Protein 5VMO (pdb70)

Structure (mmCIF, N/CA/C/O backbone):
data_5VMO
#
_entry.id   5VMO
#
_cell.length_a   71.800
_cell.length_b   71.800
_cell.length_c   56.560
_cell.angle_alpha   90.00
_cell.angle_beta   90.00
_cell.angle_gamma   120.00
#
_symmetry.space_group_name_H-M   'P 65'
#
loop_
_entity.id
_entity.type
_entity.pdbx_description
1 polymer 'Bak protein'
2 polymer 'Bcl-2 interacting mediator of cell death'
3 non-polymer 'PENTAETHYLENE GLYCOL'
4 non-polymer 1,2-ETHANEDIOL
5 water water
#
loop_
_atom_site.group_PDB
_atom_site.id
_atom_site.type_symbol
_atom_site.label_atom_id
_atom_site.label_alt_id
_atom_site.label_comp_id
_atom_site.label_asym_id
_atom_site.label_entity_id
_atom_site.label_seq_id
_atom_site.pdbx_PDB_ins_code
_atom_site.Cartn_x
_atom_site.Cartn_y
_atom_site.Cartn_z
_atom_site.occupancy
_atom_site.B_iso_or_equiv
_atom_site.auth_seq_id
_atom_site.auth_comp_id
_atom_site.auth_asym_id
_atom_site.auth_atom_id
_atom_site.pdbx_PDB_model_num
ATOM 1 N N . ILE A 1 9 ? 26.823 1.479 -6.462 1.00 39.97 4 ILE A N 1
ATOM 2 C CA . ILE A 1 9 ? 26.643 0.562 -5.306 1.00 36.70 4 ILE A CA 1
ATOM 3 C C . ILE A 1 9 ? 25.180 0.320 -5.132 1.00 39.36 4 ILE A C 1
ATOM 4 O O . ILE A 1 9 ? 24.341 1.226 -5.221 1.00 39.42 4 ILE A O 1
ATOM 20 N N . ASN A 1 10 ? 24.851 -0.909 -4.827 1.00 32.76 5 ASN A N 1
ATOM 21 C CA . ASN A 1 10 ? 23.478 -1.227 -4.507 1.00 30.70 5 ASN A CA 1
ATOM 22 C C . ASN A 1 10 ? 23.424 -1.159 -2.990 1.00 26.32 5 ASN A C 1
ATOM 23 O O . ASN A 1 10 ? 23.941 -2.049 -2.294 1.00 21.98 5 ASN A O 1
ATOM 34 N N . PHE A 1 11 ? 22.809 -0.095 -2.446 1.00 22.46 6 PHE A N 1
ATOM 35 C CA . PHE A 1 11 ? 22.826 0.060 -0.994 1.00 18.75 6 PHE A CA 1
ATOM 36 C C . PHE A 1 11 ? 21.992 -0.966 -0.269 1.00 20.25 6 PHE A C 1
ATOM 37 O O . PHE A 1 11 ? 22.329 -1.336 0.852 1.00 17.66 6 PHE A O 1
ATOM 54 N N . SER A 1 12 ? 20.976 -1.523 -0.922 1.00 19.73 7 SER A N 1
ATOM 55 C CA . SER A 1 12 ? 20.237 -2.612 -0.299 1.00 21.51 7 SER A CA 1
ATOM 56 C C . SER A 1 12 ? 21.100 -3.863 -0.177 1.00 16.02 7 SER A C 1
ATOM 57 O O . SER A 1 12 ? 21.166 -4.475 0.899 1.00 16.61 7 SER A O 1
ATOM 65 N N . ALA A 1 13 ? 21.811 -4.206 -1.257 1.00 22.38 8 ALA A N 1
ATOM 66 C CA . ALA A 1 13 ? 22.753 -5.318 -1.203 1.00 20.29 8 ALA A CA 1
ATOM 67 C C . ALA A 1 13 ? 23.776 -5.091 -0.103 1.00 19.05 8 ALA A C 1
ATOM 68 O O . ALA A 1 13 ? 24.103 -5.999 0.676 1.00 16.79 8 ALA A O 1
ATOM 75 N N . LEU A 1 14 ? 24.311 -3.871 -0.037 1.00 16.79 9 LEU A N 1
ATOM 76 C CA . LEU A 1 14 ? 25.336 -3.554 0.936 1.00 15.09 9 LEU A CA 1
ATOM 77 C C . LEU A 1 14 ? 24.827 -3.751 2.346 1.00 18.04 9 LEU A C 1
ATOM 78 O O . LEU A 1 14 ? 25.464 -4.434 3.136 1.00 17.45 9 LEU A O 1
ATOM 94 N N . LEU A 1 15 ? 23.690 -3.136 2.678 1.00 15.51 10 LEU A N 1
ATOM 95 C CA . LEU A 1 15 ? 23.242 -3.164 4.072 1.00 11.72 10 LEU A CA 1
ATOM 96 C C . LEU A 1 15 ? 22.729 -4.530 4.484 1.00 14.68 10 LEU A C 1
ATOM 97 O O . LEU A 1 15 ? 22.711 -4.844 5.685 1.00 16.67 10 LEU A O 1
ATOM 113 N N . ARG A 1 16 ? 22.302 -5.333 3.543 1.00 14.83 11 ARG A N 1
ATOM 114 C CA . ARG A 1 16 ? 21.853 -6.697 3.817 1.00 13.63 11 ARG A CA 1
ATOM 115 C C . ARG A 1 16 ? 22.977 -7.708 3.684 1.00 15.70 11 ARG A C 1
ATOM 116 O O . ARG A 1 16 ? 22.802 -8.897 4.005 1.00 14.85 11 ARG A O 1
ATOM 137 N N . GLY A 1 17 ? 24.101 -7.304 3.127 1.00 13.76 12 GLY A N 1
ATOM 138 C CA . GLY A 1 17 ? 25.178 -8.244 2.917 1.00 15.00 12 GLY A CA 1
ATOM 139 C C . GLY A 1 17 ? 24.791 -9.356 1.975 1.00 15.96 12 GLY A C 1
ATOM 140 O O . GLY A 1 17 ? 25.325 -10.472 2.083 1.00 17.06 12 GLY A O 1
ATOM 144 N N . GLU A 1 18 ? 23.968 -9.054 0.973 1.00 13.53 13 GLU A N 1
ATOM 145 C CA . GLU A 1 18 ? 23.279 -10.046 0.167 1.00 14.98 13 GLU A CA 1
ATOM 146 C C . GLU A 1 18 ? 23.376 -9.712 -1.309 1.00 18.58 13 GLU A C 1
ATOM 147 O O . GLU A 1 18 ? 23.040 -8.599 -1.743 1.00 17.36 13 GLU A O 1
ATOM 159 N N . ARG A 1 19 ? 23.790 -10.713 -2.058 1.00 15.53 14 ARG A N 1
ATOM 160 C CA . ARG A 1 19 ? 23.973 -10.672 -3.505 1.00 16.83 14 ARG A CA 1
ATOM 161 C C . ARG A 1 19 ? 24.889 -9.502 -3.882 1.00 21.05 14 ARG A C 1
ATOM 162 O O . ARG A 1 19 ? 24.639 -8.746 -4.836 1.00 22.13 14 ARG A O 1
ATOM 183 N N . MET A 1 20 ? 26.015 -9.444 -3.191 1.00 17.91 15 MET A N 1
ATOM 184 C CA . MET A 1 20 ? 26.992 -8.383 -3.399 1.00 18.96 15 MET A CA 1
ATOM 185 C C . MET A 1 20 ? 27.967 -8.694 -4.509 1.00 24.11 15 MET A C 1
ATOM 186 O O . MET A 1 20 ? 28.572 -9.773 -4.513 1.00 21.13 15 MET A O 1
ATOM 200 N N . CYS A 1 21 ? 28.194 -7.718 -5.392 1.00 20.69 16 CYS A N 1
ATOM 201 C CA A CYS A 1 21 ? 29.283 -7.841 -6.367 0.50 23.67 16 CYS A CA 1
ATOM 202 C CA B CYS A 1 21 ? 29.283 -7.837 -6.371 0.50 23.67 16 CYS A CA 1
ATOM 203 C C . CYS A 1 21 ? 30.612 -7.598 -5.646 1.00 23.40 16 CYS A C 1
ATOM 204 O O . CYS A 1 21 ? 30.632 -7.192 -4.478 1.00 21.19 16 CYS A O 1
ATOM 216 N N . PRO A 1 22 ? 31.752 -7.895 -6.282 1.00 23.12 17 PRO A N 1
ATOM 217 C CA . PRO A 1 22 ? 33.028 -7.788 -5.557 1.00 23.65 17 PRO A CA 1
ATOM 218 C C . PRO A 1 22 ? 33.267 -6.411 -4.918 1.00 22.59 17 PRO A C 1
ATOM 219 O O . PRO A 1 22 ? 33.791 -6.335 -3.802 1.00 22.84 17 PRO A O 1
ATOM 230 N N . LEU A 1 23 ? 32.960 -5.324 -5.618 1.00 22.86 18 LEU A N 1
ATOM 231 C CA . LEU A 1 23 ? 33.198 -4.009 -5.032 1.00 21.77 18 LEU A CA 1
ATOM 232 C C . LEU A 1 23 ? 32.359 -3.835 -3.782 1.00 19.31 18 LEU A C 1
ATOM 233 O O . LEU A 1 23 ? 32.855 -3.376 -2.759 1.00 19.19 18 LEU A O 1
ATOM 249 N N . THR A 1 24 ? 31.066 -4.098 -3.901 1.00 21.61 19 THR A N 1
ATOM 250 C CA . THR A 1 24 ? 30.146 -3.948 -2.758 1.00 18.47 19 THR A CA 1
ATOM 251 C C . THR A 1 24 ? 30.577 -4.830 -1.593 1.00 17.78 19 THR A C 1
ATOM 252 O O . THR A 1 24 ? 30.536 -4.396 -0.434 1.00 19.46 19 THR A O 1
ATOM 263 N N . ARG A 1 25 ? 31.054 -6.050 -1.893 1.00 19.22 20 ARG A N 1
ATOM 264 C CA . ARG A 1 25 ? 31.520 -6.965 -0.862 1.00 20.58 20 ARG A CA 1
ATOM 265 C C . ARG A 1 25 ? 32.687 -6.358 -0.104 1.00 21.26 20 ARG A C 1
ATOM 266 O O . ARG A 1 25 ? 32.748 -6.438 1.123 1.00 21.70 20 ARG A O 1
ATOM 287 N N . GLU A 1 26 ? 33.606 -5.670 -0.827 1.00 21.59 21 GLU A N 1
ATOM 288 C CA . GLU A 1 26 ? 34.767 -5.103 -0.145 1.00 22.62 21 GLU A CA 1
ATOM 289 C C . GLU A 1 26 ? 34.352 -3.891 0.683 1.00 21.21 21 GLU A C 1
ATOM 290 O O . GLU A 1 26 ? 34.809 -3.725 1.824 1.00 24.93 21 GLU A O 1
ATOM 302 N N . ILE A 1 27 ? 33.431 -3.077 0.158 1.00 20.22 22 ILE A N 1
ATOM 303 C CA . ILE A 1 27 ? 32.934 -1.944 0.958 1.00 20.78 22 ILE A CA 1
ATOM 304 C C . ILE A 1 27 ? 32.219 -2.480 2.194 1.00 20.67 22 ILE A C 1
ATOM 305 O O . ILE A 1 27 ? 32.353 -1.955 3.307 1.00 23.58 22 ILE A O 1
ATOM 321 N N . HIS A 1 28 ? 31.478 -3.576 2.027 1.00 18.39 23 HIS A N 1
ATOM 322 C CA . HIS A 1 28 ? 30.821 -4.217 3.141 1.00 22.33 23 HIS A CA 1
ATOM 323 C C . HIS A 1 28 ? 31.814 -4.653 4.210 1.00 27.80 23 HIS A C 1
ATOM 324 O O . HIS A 1 28 ? 31.573 -4.437 5.410 1.00 28.21 23 HIS A O 1
ATOM 338 N N . SER A 1 29 ? 32.970 -5.172 3.788 1.00 23.81 24 SER A N 1
ATOM 339 C CA . SER A 1 29 ? 34.012 -5.613 4.708 1.00 24.37 24 SER A CA 1
ATOM 340 C C . SER A 1 29 ? 34.563 -4.424 5.482 1.00 28.11 24 SER A C 1
ATOM 341 O O . SER A 1 29 ? 34.804 -4.497 6.694 1.00 31.94 24 SER A O 1
ATOM 349 N N . GLN A 1 30 ? 34.718 -3.309 4.799 1.00 23.52 25 GLN A N 1
ATOM 350 C CA . GLN A 1 30 ? 35.217 -2.085 5.444 1.00 21.57 25 GLN A CA 1
ATOM 351 C C . GLN A 1 30 ? 34.195 -1.508 6.406 1.00 26.28 25 GLN A C 1
ATOM 352 O O . GLN A 1 30 ? 34.541 -1.067 7.510 1.00 32.83 25 GLN A O 1
ATOM 366 N N . MET A 1 31 ? 32.935 -1.439 5.963 1.00 28.93 26 MET A N 1
ATOM 367 C CA A MET A 1 31 ? 31.830 -1.057 6.848 0.50 30.90 26 MET A CA 1
ATOM 368 C CA B MET A 1 31 ? 31.814 -1.106 6.825 0.50 32.74 26 MET A CA 1
ATOM 369 C C . MET A 1 31 ? 31.911 -1.744 8.192 1.00 36.29 26 MET A C 1
ATOM 370 O O . MET A 1 31 ? 31.863 -1.081 9.234 1.00 44.06 26 MET A O 1
ATOM 394 N N . LEU A 1 32 ? 31.957 -3.063 8.162 1.00 35.05 27 LEU A N 1
ATOM 395 C CA . LEU A 1 32 ? 32.026 -3.886 9.355 1.00 51.98 27 LEU A CA 1
ATOM 396 C C . LEU A 1 32 ? 33.109 -3.419 10.314 1.00 54.59 27 LEU A C 1
ATOM 397 O O . LEU A 1 32 ? 32.843 -3.217 11.503 1.00 53.54 27 LEU A O 1
ATOM 413 N N . ILE A 1 33 ? 34.351 -3.291 9.828 1.00 40.47 28 ILE A N 1
ATOM 414 C CA . ILE A 1 33 ? 35.413 -2.725 10.662 1.00 33.63 28 ILE A CA 1
ATOM 415 C C . ILE A 1 33 ? 34.954 -1.398 11.271 1.00 28.57 28 ILE A C 1
ATOM 416 O O . ILE A 1 33 ? 35.060 -1.165 12.480 1.00 34.55 28 ILE A O 1
ATOM 432 N N . VAL A 1 34 ? 34.384 -0.527 10.447 1.00 24.61 29 VAL A N 1
ATOM 433 C CA . VAL A 1 34 ? 34.035 0.806 10.902 1.00 27.80 29 VAL A CA 1
ATOM 434 C C . VAL A 1 34 ? 32.975 0.747 12.005 1.00 25.37 29 VAL A C 1
ATOM 435 O O . VAL A 1 34 ? 32.970 1.571 12.935 1.00 27.72 29 VAL A O 1
ATOM 448 N N . THR A 1 35 ? 32.027 -0.201 11.905 1.00 22.19 30 THR A N 1
ATOM 449 C CA . THR A 1 35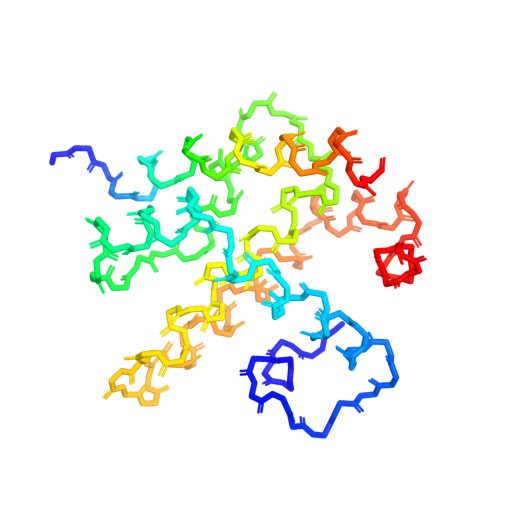 ? 30.962 -0.256 12.895 1.00 30.41 30 THR A CA 1
ATOM 450 C C . THR A 1 35 ? 31.480 -0.642 14.281 1.00 32.08 30 THR A C 1
ATOM 451 O O . THR A 1 35 ? 30.685 -0.659 15.220 1.00 40.50 30 THR A O 1
ATOM 462 N N . LYS A 1 36 ? 32.770 -0.937 14.428 1.00 39.43 31 LYS A N 1
ATOM 463 C CA . LYS A 1 36 ? 33.428 -1.232 15.721 1.00 32.09 31 LYS A CA 1
ATOM 464 C C . LYS A 1 36 ? 34.094 -0.023 16.359 1.00 33.01 31 LYS A C 1
ATOM 465 O O . LYS A 1 36 ? 34.686 -0.171 17.433 1.00 37.99 31 LYS A O 1
ATOM 484 N N . SER A 1 37 ? 34.075 1.128 15.698 1.00 30.42 32 SER A N 1
ATOM 485 C CA . SER A 1 37 ? 34.636 2.383 16.200 1.00 31.63 32 SER A CA 1
ATOM 486 C C . SER A 1 37 ? 33.938 2.772 17.481 1.00 30.40 32 SER A C 1
ATOM 487 O O . SER A 1 37 ? 32.713 2.906 17.509 1.00 25.10 32 SER A O 1
ATOM 495 N N . TYR A 1 38 ? 34.707 2.962 18.552 1.00 28.67 33 TYR A N 1
ATOM 496 C CA . TYR A 1 38 ? 34.080 3.328 19.808 1.00 24.97 33 TYR A CA 1
ATOM 497 C C . TYR A 1 38 ? 33.252 4.589 19.652 1.00 28.06 33 TYR A C 1
ATOM 498 O O . TYR A 1 38 ? 32.105 4.640 20.106 1.00 23.86 33 TYR A O 1
ATOM 516 N N . SER A 1 39 ? 33.831 5.643 19.043 1.00 22.87 34 SER A N 1
ATOM 517 C CA . SER A 1 39 ? 33.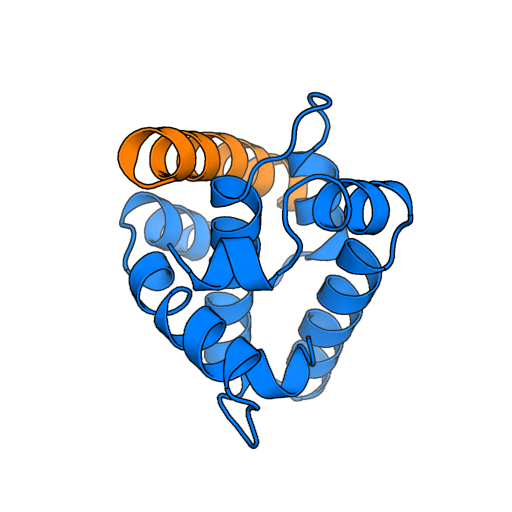149 6.928 18.975 1.00 21.84 34 SER A CA 1
ATOM 518 C C . SER A 1 39 ? 31.887 6.770 18.144 1.00 19.85 34 SER A C 1
ATOM 519 O O . SER A 1 39 ? 30.840 7.335 18.471 1.00 24.12 34 SER A O 1
ATOM 527 N N . LEU A 1 40 ? 31.969 5.960 17.086 1.00 22.11 35 LEU A N 1
ATOM 528 C CA . LEU A 1 40 ? 30.784 5.742 16.265 1.00 18.77 35 LEU A CA 1
ATOM 529 C C . LEU A 1 40 ? 29.704 5.019 17.069 1.00 23.60 35 LEU A C 1
ATOM 530 O O . LEU A 1 40 ? 28.537 5.414 17.043 1.00 20.64 35 LEU A O 1
ATOM 546 N N . VAL A 1 41 ? 30.064 3.937 17.756 1.00 22.57 36 VAL A N 1
ATOM 547 C CA . VAL A 1 41 ? 29.057 3.223 18.545 1.00 23.27 36 VAL A CA 1
ATOM 548 C C . VAL A 1 41 ? 28.443 4.143 19.594 1.00 23.75 36 VAL A C 1
ATOM 549 O O . VAL A 1 41 ? 27.236 4.138 19.810 1.00 21.76 36 VAL A O 1
ATOM 562 N N . GLU A 1 42 ? 29.265 4.951 20.267 1.00 25.19 37 GLU A N 1
ATOM 563 C CA . GLU A 1 42 ? 28.725 5.847 21.296 1.00 29.35 37 GLU A CA 1
ATOM 564 C C . GLU A 1 42 ? 27.737 6.841 20.715 1.00 26.96 37 GLU A C 1
ATOM 565 O O . GLU A 1 42 ? 26.696 7.116 21.328 1.00 26.18 37 GLU A O 1
ATOM 577 N N . THR A 1 43 ? 28.026 7.338 19.507 1.00 24.42 38 THR A N 1
ATOM 578 C CA . THR A 1 43 ? 27.155 8.291 18.840 1.00 18.48 38 THR A CA 1
ATOM 579 C C . THR A 1 43 ? 25.826 7.611 18.517 1.00 22.53 38 THR A C 1
ATOM 580 O O . THR A 1 43 ? 24.739 8.153 18.761 1.00 25.93 38 THR A O 1
ATOM 591 N N . PHE A 1 44 ? 25.905 6.386 18.009 1.00 20.77 39 PHE A N 1
ATOM 592 C CA . PHE A 1 44 ? 24.716 5.617 17.690 1.00 19.44 39 PHE A CA 1
ATOM 593 C C . PHE A 1 44 ? 23.880 5.390 18.927 1.00 19.64 39 PHE A C 1
ATOM 594 O O . PHE A 1 44 ? 22.659 5.499 18.872 1.00 25.01 39 PHE A O 1
ATOM 611 N N . ARG A 1 45 ? 24.520 5.057 20.045 1.00 24.50 40 ARG A N 1
ATOM 612 C CA . ARG A 1 45 ? 23.775 4.693 21.239 1.00 26.62 40 ARG A CA 1
ATOM 613 C C . ARG A 1 45 ? 23.087 5.885 21.843 1.00 26.40 40 ARG A C 1
ATOM 614 O O . ARG A 1 45 ? 22.066 5.735 22.526 1.00 27.66 40 ARG A O 1
ATOM 635 N N . ALA A 1 46 ? 23.622 7.061 21.586 1.00 23.81 41 ALA A N 1
ATOM 636 C CA . ALA A 1 46 ? 23.042 8.309 22.037 1.00 32.18 41 ALA A CA 1
ATOM 637 C C . ALA A 1 46 ? 21.774 8.694 21.279 1.00 37.62 41 ALA A C 1
ATOM 638 O O . ALA A 1 46 ? 20.999 9.518 21.782 1.00 26.39 41 ALA A O 1
ATOM 645 N N . PHE A 1 47 ? 21.548 8.127 20.085 1.00 22.11 42 PHE A N 1
ATOM 646 C CA . PHE A 1 47 ? 20.382 8.432 19.250 1.00 20.99 42 PHE A CA 1
ATOM 647 C C . PHE A 1 47 ? 19.751 7.145 18.717 1.00 22.87 42 PHE A C 1
ATOM 648 O O . PHE A 1 47 ? 19.864 6.848 17.525 1.00 23.11 42 PHE A O 1
ATOM 665 N N . PRO A 1 48 ? 19.069 6.386 19.567 1.00 24.52 43 PRO A N 1
ATOM 666 C CA . PRO A 1 48 ? 18.457 5.135 19.104 1.00 27.22 43 PRO A CA 1
ATOM 667 C C . PRO A 1 48 ? 17.297 5.335 18.158 1.00 30.74 43 PRO A C 1
ATOM 668 O O . PRO A 1 48 ? 16.987 4.413 17.397 1.00 30.94 43 PRO A O 1
ATOM 679 N N . ARG A 1 49 ? 16.631 6.472 18.197 1.00 25.85 44 ARG A N 1
ATOM 680 C CA . ARG A 1 49 ? 15.510 6.698 17.301 1.00 24.02 44 ARG A CA 1
ATOM 681 C C . ARG A 1 49 ? 16.093 6.967 15.920 1.00 18.40 44 ARG A C 1
ATOM 682 O O . ARG A 1 49 ? 16.964 7.824 15.781 1.00 22.40 44 ARG A O 1
ATOM 703 N N . LEU A 1 50 ? 15.682 6.184 14.926 1.00 17.65 45 LEU A N 1
ATOM 704 C CA . LEU A 1 50 ? 16.184 6.342 13.567 1.00 19.19 45 LEU A CA 1
ATOM 705 C C . LEU A 1 50 ? 16.060 7.777 13.047 1.00 22.63 45 LEU A C 1
ATOM 706 O O . LEU A 1 50 ? 14.927 8.268 12.881 1.00 16.58 45 LEU A O 1
ATOM 722 N N . PRO A 1 51 ? 17.172 8.425 12.714 1.00 15.87 46 PRO A N 1
ATOM 723 C CA . PRO A 1 51 ? 17.176 9.777 12.154 1.00 12.80 46 PRO A CA 1
ATOM 724 C C . PRO A 1 51 ? 17.141 9.746 10.638 1.00 13.01 46 PRO A C 1
ATOM 725 O O . PRO A 1 51 ? 17.172 8.673 10.021 1.00 18.03 46 PRO A O 1
ATOM 736 N N . ASN A 1 52 ? 17.047 10.933 10.038 1.00 14.84 47 ASN A N 1
ATOM 737 C CA . ASN A 1 52 ? 17.050 11.096 8.574 1.00 13.33 47 ASN A CA 1
ATOM 738 C C . ASN A 1 52 ? 18.491 11.025 8.067 1.00 10.65 47 ASN A C 1
ATOM 739 O O . ASN A 1 52 ? 19.288 11.922 8.323 1.00 13.38 47 ASN A O 1
ATOM 750 N N . ILE A 1 53 ? 18.855 9.920 7.382 1.00 13.19 48 ILE A N 1
ATOM 751 C CA . ILE A 1 53 ? 20.207 9.642 6.919 1.00 14.32 48 ILE A CA 1
ATOM 752 C C . ILE A 1 53 ? 20.620 10.635 5.832 1.00 12.56 48 ILE A C 1
ATOM 753 O O . ILE A 1 53 ? 21.789 11.032 5.766 1.00 14.44 48 ILE A O 1
ATOM 769 N N . LEU A 1 54 ? 19.655 11.108 5.020 1.00 11.69 49 LEU A N 1
ATOM 770 C CA . LEU A 1 54 ? 19.978 12.062 3.965 1.00 13.14 49 LEU A CA 1
ATOM 771 C C . LEU A 1 54 ? 20.405 13.380 4.592 1.00 13.96 49 LEU A C 1
ATOM 772 O O . LEU A 1 54 ? 21.406 14.010 4.175 1.00 14.50 49 LEU A O 1
ATOM 788 N N . GLU A 1 55 ? 19.687 13.779 5.644 1.00 14.70 50 GLU A N 1
ATOM 789 C CA . GLU A 1 55 ? 20.018 15.008 6.327 1.00 13.82 50 GLU A CA 1
ATOM 790 C C . GLU A 1 55 ? 21.341 14.917 7.052 1.00 11.34 50 GLU A C 1
ATOM 791 O O . GLU A 1 55 ? 22.105 15.886 7.089 1.00 17.46 50 GLU A O 1
ATOM 803 N N . ILE A 1 56 ? 21.628 13.764 7.658 1.00 13.71 51 ILE A N 1
ATOM 804 C CA . ILE A 1 56 ? 22.913 13.550 8.300 1.00 14.39 51 ILE A CA 1
ATOM 805 C C . ILE A 1 56 ? 24.035 13.684 7.272 1.00 14.97 51 ILE A C 1
ATOM 806 O O . ILE A 1 56 ? 24.992 14.418 7.494 1.00 14.26 51 ILE A O 1
ATOM 822 N N . GLY A 1 57 ? 23.855 13.079 6.108 1.00 14.35 52 GLY A N 1
ATOM 823 C CA . GLY A 1 57 ? 24.877 13.170 5.091 1.00 14.68 52 GLY A CA 1
ATOM 824 C C . GLY A 1 57 ? 25.079 14.601 4.655 1.00 17.79 52 GLY A C 1
ATOM 825 O O . GLY A 1 57 ? 26.218 15.110 4.562 1.00 16.18 52 GLY A O 1
ATOM 829 N N . ASN A 1 58 ? 23.987 15.290 4.402 1.00 14.57 53 ASN A N 1
ATOM 830 C CA . ASN A 1 58 ? 24.169 16.685 3.970 1.00 16.02 53 ASN A CA 1
ATOM 831 C C . ASN A 1 58 ? 24.759 17.562 5.068 1.00 18.97 53 ASN A C 1
ATOM 832 O O . ASN A 1 58 ? 25.523 18.510 4.754 1.00 19.80 53 ASN A O 1
ATOM 843 N N . ASN A 1 59 ? 24.450 17.288 6.336 1.00 15.77 54 ASN A N 1
ATOM 844 C CA . ASN A 1 59 ? 25.065 18.049 7.423 1.00 16.73 54 ASN A CA 1
ATOM 845 C C . ASN A 1 59 ? 26.564 17.797 7.521 1.00 20.21 54 ASN A C 1
ATOM 846 O O . ASN A 1 59 ? 27.348 18.723 7.865 1.00 20.94 54 ASN A O 1
ATOM 857 N N . ILE A 1 60 ? 26.975 16.580 7.235 1.00 22.20 55 ILE A N 1
ATOM 858 C CA . ILE A 1 60 ? 28.397 16.277 7.349 1.00 28.50 55 ILE A CA 1
ATOM 859 C C . ILE A 1 60 ? 29.172 17.179 6.394 1.00 33.99 55 ILE A C 1
ATOM 860 O O . ILE A 1 60 ? 30.112 17.876 6.811 1.00 27.21 55 ILE A O 1
ATOM 876 N N . VAL A 1 61 ? 28.673 17.343 5.163 1.00 14.84 56 VAL A N 1
ATOM 877 C CA . VAL A 1 61 ? 29.407 18.143 4.165 1.00 14.38 56 VAL A CA 1
ATOM 878 C C . VAL A 1 61 ? 29.111 19.632 4.296 1.00 14.42 56 VAL A C 1
ATOM 879 O O . VAL A 1 61 ? 29.547 20.393 3.442 1.00 15.49 56 VAL A O 1
ATOM 892 N N . SER A 1 62 ? 28.466 20.087 5.420 1.00 18.65 57 SER A N 1
ATOM 893 C CA . SER A 1 62 ? 28.060 21.477 5.516 1.00 18.68 57 SER A CA 1
ATOM 894 C C . SER A 1 62 ? 29.255 22.380 5.803 1.00 17.56 57 SER A C 1
ATOM 895 O O . SER A 1 62 ? 29.091 23.586 5.697 1.00 21.06 57 SER A O 1
ATOM 903 N N . ASP A 1 63 ? 30.462 21.822 6.039 1.00 18.37 58 ASP A N 1
ATOM 904 C CA . ASP A 1 63 ? 31.684 22.622 6.084 1.00 20.57 58 ASP A CA 1
ATOM 905 C C . ASP A 1 63 ? 32.339 22.744 4.726 1.00 21.72 58 ASP A C 1
ATOM 906 O O . ASP A 1 63 ? 33.406 23.363 4.618 1.00 25.55 58 ASP A O 1
ATOM 915 N N . GLY A 1 64 ? 31.737 22.176 3.680 1.00 19.18 59 GLY A N 1
ATOM 916 C CA . GLY A 1 64 ? 32.260 22.249 2.338 1.00 21.37 59 GLY A CA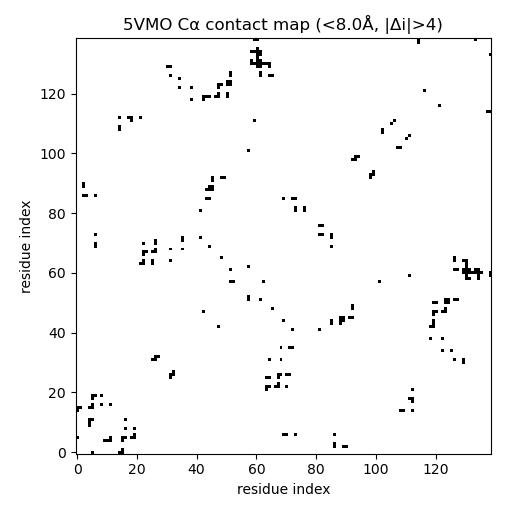 1
ATOM 917 C C . GLY A 1 64 ? 33.261 21.173 2.001 1.00 24.33 59 GLY A C 1
ATOM 918 O O . GLY A 1 64 ? 33.819 21.187 0.887 1.00 23.86 59 GLY A O 1
ATOM 922 N N . ASN A 1 65 ? 33.491 20.235 2.901 1.00 17.24 60 ASN A N 1
ATOM 923 C CA . ASN A 1 65 ? 34.487 19.184 2.712 1.00 18.40 60 ASN A CA 1
ATOM 924 C C . ASN A 1 65 ? 33.844 17.791 2.618 1.00 19.67 60 ASN A C 1
ATOM 925 O O . ASN A 1 65 ? 32.787 17.518 3.177 1.00 16.80 60 ASN A O 1
ATOM 936 N N . LEU A 1 66 ? 34.534 16.900 1.928 1.00 17.67 61 LEU A N 1
ATOM 937 C CA . LEU A 1 66 ? 34.163 15.497 1.876 1.00 12.96 61 LEU A CA 1
ATOM 938 C C . LEU A 1 66 ? 35.454 14.693 1.742 1.00 15.53 61 LEU A C 1
ATOM 939 O O . LEU A 1 66 ? 36.454 15.181 1.198 1.00 18.67 61 LEU A O 1
ATOM 955 N N . ASN A 1 67 ? 35.437 13.484 2.316 1.00 16.01 62 ASN A N 1
ATOM 956 C CA . ASN A 1 67 ? 36.538 12.557 2.160 1.00 17.56 62 ASN A CA 1
ATOM 957 C C . ASN A 1 67 ? 36.006 11.141 2.393 1.00 14.95 62 ASN A C 1
ATOM 958 O O . ASN A 1 67 ? 34.859 10.918 2.761 1.00 16.63 62 ASN A O 1
ATOM 969 N N . TRP A 1 68 ? 36.855 10.190 2.105 1.00 14.29 63 TRP A N 1
ATOM 970 C CA . TRP A 1 68 ? 36.409 8.803 2.149 1.00 13.31 63 TRP A CA 1
ATOM 971 C C . TRP A 1 68 ? 36.182 8.326 3.569 1.00 18.35 63 TRP A C 1
ATOM 972 O O . TRP A 1 68 ? 35.350 7.455 3.792 1.00 15.37 63 TRP A O 1
ATOM 993 N N . GLY A 1 69 ? 36.886 8.902 4.539 1.00 15.50 64 GLY A N 1
ATOM 994 C CA . GLY A 1 69 ? 36.605 8.577 5.933 1.00 16.25 64 GLY A CA 1
ATOM 995 C C . GLY A 1 69 ? 35.201 8.992 6.350 1.00 17.19 64 GLY A C 1
ATOM 996 O O . GLY A 1 69 ? 34.481 8.237 6.990 1.00 14.22 64 GLY A O 1
ATOM 1000 N N . ARG A 1 70 ? 34.775 10.153 5.929 1.00 14.11 65 ARG A N 1
ATOM 1001 C CA . ARG A 1 70 ? 33.413 10.573 6.192 1.00 10.00 65 ARG A CA 1
ATOM 1002 C C . ARG A 1 70 ? 32.382 9.683 5.541 1.00 13.76 65 ARG A C 1
ATOM 1003 O O . ARG A 1 70 ? 31.354 9.384 6.141 1.00 14.11 65 ARG A O 1
ATOM 1024 N N . ILE A 1 71 ? 32.614 9.310 4.295 1.00 13.63 66 ILE A N 1
ATOM 1025 C CA . ILE A 1 71 ? 31.701 8.448 3.574 1.00 13.37 66 ILE A CA 1
ATOM 1026 C C . ILE A 1 71 ? 31.609 7.111 4.282 1.00 13.45 66 ILE A C 1
ATOM 1027 O O . ILE A 1 71 ? 30.500 6.615 4.504 1.00 13.74 66 ILE A O 1
ATOM 1043 N N . LEU A 1 72 ? 32.738 6.544 4.701 1.00 13.47 67 LEU A N 1
ATOM 1044 C CA . LEU A 1 72 ? 32.707 5.239 5.344 1.00 12.97 67 LEU A CA 1
ATOM 1045 C C . LEU A 1 72 ? 31.966 5.323 6.671 1.00 15.32 67 LEU A C 1
ATOM 1046 O O . LEU A 1 72 ? 31.226 4.398 7.029 1.00 14.33 67 LEU A O 1
ATOM 1062 N N . ILE A 1 73 ? 32.173 6.403 7.411 1.00 14.03 68 ILE A N 1
ATOM 1063 C CA . ILE A 1 73 ? 31.488 6.557 8.672 1.00 16.42 68 ILE A CA 1
ATOM 1064 C C . ILE A 1 73 ? 29.966 6.722 8.461 1.00 13.31 68 ILE A C 1
ATOM 1065 O O . ILE A 1 73 ? 29.184 6.212 9.256 1.00 13.22 68 ILE A O 1
ATOM 1081 N N . LEU A 1 74 ? 29.526 7.457 7.440 1.00 13.83 69 LEU A N 1
ATOM 1082 C CA . LEU A 1 74 ? 28.081 7.537 7.153 1.00 14.21 69 LEU A CA 1
ATOM 1083 C C . LEU A 1 74 ? 27.505 6.172 6.801 1.00 14.42 69 LEU A C 1
ATOM 1084 O O . LEU A 1 74 ? 26.428 5.801 7.284 1.00 10.27 69 LEU A O 1
ATOM 1100 N N . LEU A 1 75 ? 28.196 5.390 5.965 1.00 11.32 70 LEU A N 1
ATOM 1101 C CA . LEU A 1 75 ? 27.722 4.037 5.683 1.00 9.11 70 LEU A CA 1
ATOM 1102 C C . LEU A 1 75 ? 27.659 3.213 6.975 1.00 10.59 70 LEU A C 1
ATOM 1103 O O . LEU A 1 75 ? 26.743 2.416 7.166 1.00 13.92 70 LEU A O 1
ATOM 1119 N N . GLY A 1 76 ? 28.678 3.361 7.850 1.00 14.44 71 GLY A N 1
ATOM 1120 C CA . GLY A 1 76 ? 28.721 2.592 9.097 1.00 13.37 71 GLY A CA 1
ATOM 1121 C C . GLY A 1 76 ? 27.547 2.864 10.016 1.00 12.93 71 GLY A C 1
ATOM 1122 O O . GLY A 1 76 ? 26.921 1.929 10.558 1.00 13.88 71 GLY A O 1
ATOM 1126 N N . ILE A 1 77 ? 27.220 4.147 10.222 1.00 12.56 72 ILE A N 1
ATOM 1127 C CA . ILE A 1 77 ? 26.068 4.429 11.077 1.00 12.39 72 ILE A CA 1
ATOM 1128 C C . ILE A 1 77 ? 24.781 3.968 10.426 1.00 12.09 72 ILE A C 1
ATOM 1129 O O . ILE A 1 77 ? 23.882 3.466 11.127 1.00 10.39 72 ILE A O 1
ATOM 1145 N N . SER A 1 78 ? 24.693 4.049 9.100 1.00 12.81 73 SER A N 1
ATOM 1146 C CA . SER A 1 78 ? 23.545 3.513 8.400 1.00 13.90 73 SER A CA 1
ATOM 1147 C C . SER A 1 78 ? 23.403 2.018 8.622 1.00 15.11 73 SER A C 1
ATOM 1148 O O . SER A 1 78 ? 22.301 1.509 8.855 1.00 12.16 73 SER A O 1
ATOM 1156 N N . GLN A 1 79 ? 24.520 1.282 8.562 1.00 12.44 74 GLN A N 1
ATOM 1157 C CA . GLN A 1 79 ? 24.459 -0.152 8.828 1.00 13.28 74 GLN A CA 1
ATOM 1158 C C . GLN A 1 79 ? 23.995 -0.429 10.243 1.00 11.68 74 GLN A C 1
ATOM 1159 O O . GLN A 1 79 ? 23.214 -1.344 10.474 1.00 12.53 74 GLN A O 1
ATOM 1173 N N . LEU A 1 80 ? 24.475 0.335 11.203 1.00 14.07 75 LEU A N 1
ATOM 1174 C CA . LEU A 1 80 ? 24.046 0.106 12.578 1.00 13.84 75 LEU A CA 1
ATOM 1175 C C . LEU A 1 80 ? 22.533 0.297 12.720 1.00 16.59 75 LEU A C 1
ATOM 1176 O O . LEU A 1 80 ? 21.852 -0.527 13.329 1.00 15.92 75 LEU A O 1
ATOM 1192 N N . TYR A 1 81 ? 21.989 1.365 12.167 1.00 11.91 76 TYR A N 1
ATOM 1193 C CA . TYR A 1 81 ? 20.542 1.553 12.226 1.00 12.72 76 TYR A CA 1
ATOM 1194 C C . TYR A 1 81 ? 19.808 0.441 11.485 1.00 14.90 76 TYR A C 1
ATOM 1195 O O . TYR A 1 81 ? 18.738 0.004 11.933 1.00 14.54 76 TYR A O 1
ATOM 1213 N N . PHE A 1 82 ? 20.327 0.013 10.335 1.00 12.33 77 PHE A N 1
ATOM 1214 C CA . PHE A 1 82 ? 19.689 -1.054 9.552 1.00 13.90 77 PHE A CA 1
ATOM 1215 C C . PHE A 1 82 ? 19.701 -2.369 10.292 1.00 13.78 77 PHE A C 1
ATOM 1216 O O . PHE A 1 82 ? 18.695 -3.066 10.349 1.00 14.89 77 PHE A O 1
ATOM 1233 N N . THR A 1 83 ? 20.788 -2.703 10.931 1.00 14.40 78 THR A N 1
ATOM 1234 C CA . THR A 1 83 ? 20.813 -3.929 11.713 1.00 16.31 78 THR A CA 1
ATOM 1235 C C . THR A 1 83 ? 19.776 -3.927 12.830 1.00 17.80 78 THR A C 1
ATOM 1236 O O . THR A 1 83 ? 19.161 -4.987 13.156 1.00 22.28 78 THR A O 1
ATOM 1247 N N . LYS A 1 84 ? 19.593 -2.805 13.481 1.00 21.77 79 LYS A N 1
ATOM 1248 C CA . LYS A 1 84 ? 18.652 -2.743 14.599 1.00 23.59 79 LYS A CA 1
ATOM 1249 C C . LYS A 1 84 ? 17.227 -2.370 14.181 1.00 25.66 79 LYS A C 1
ATOM 1250 O O . LYS A 1 84 ? 16.337 -2.257 15.040 1.00 28.61 79 LYS A O 1
ATOM 1269 N N . SER A 1 85 ? 16.959 -2.300 12.900 1.00 21.25 80 SER A N 1
ATOM 1270 C CA . SER A 1 85 ? 15.716 -1.720 12.453 1.00 19.40 80 SER A 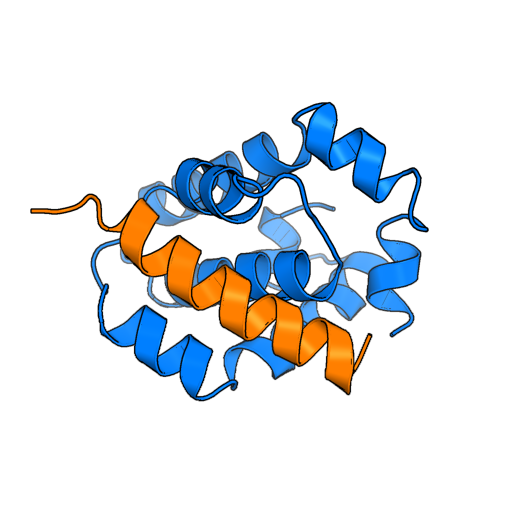CA 1
ATOM 1271 C C . SER A 1 85 ? 14.544 -2.575 12.908 1.00 20.92 80 SER A C 1
ATOM 1272 O O . SER A 1 85 ? 14.656 -3.798 13.079 1.00 22.01 80 SER A O 1
ATOM 1280 N N . GLU A 1 86 ? 13.418 -1.911 13.170 1.00 25.52 81 GLU A N 1
ATOM 1281 C CA . GLU A 1 86 ? 12.287 -2.620 13.739 1.00 30.95 81 GLU A CA 1
ATOM 1282 C C . GLU A 1 86 ? 11.201 -2.928 12.726 1.00 28.90 81 GLU A C 1
ATOM 1283 O O . GLU A 1 86 ? 10.148 -3.472 13.116 1.00 31.11 81 GLU A O 1
ATOM 1295 N N . SER A 1 87 ? 11.333 -2.477 11.494 1.00 24.72 82 SER A N 1
ATOM 1296 C CA . SER A 1 87 ? 10.297 -2.706 10.482 1.00 25.46 82 SER A CA 1
ATOM 1297 C C . SER A 1 87 ? 10.908 -2.675 9.091 1.00 21.74 82 SER A C 1
ATOM 1298 O O . SER A 1 87 ? 11.967 -2.069 8.850 1.00 20.21 82 SER A O 1
ATOM 1306 N N . GLU A 1 88 ? 10.172 -3.226 8.131 1.00 25.24 83 GLU A N 1
ATOM 1307 C CA . GLU A 1 88 ? 10.659 -3.140 6.750 1.00 23.51 83 GLU A CA 1
ATOM 1308 C C . GLU A 1 88 ? 10.600 -1.712 6.210 1.00 24.61 83 GLU A C 1
ATOM 1309 O O . GLU A 1 88 ? 11.399 -1.319 5.352 1.00 23.03 83 GLU A O 1
ATOM 1321 N N . SER A 1 89 ? 9.615 -0.948 6.651 1.00 25.37 84 SER A N 1
ATOM 1322 C CA . SER A 1 89 ? 9.580 0.468 6.302 1.00 22.20 84 SER A CA 1
ATOM 1323 C C . SER A 1 89 ? 10.849 1.191 6.739 1.00 20.44 84 SER A C 1
ATOM 1324 O O . SER A 1 89 ? 11.332 2.085 6.037 1.00 22.17 84 SER A O 1
ATOM 1332 N N . GLU A 1 90 ? 11.358 0.894 7.933 1.00 25.02 85 GLU A N 1
ATOM 1333 C CA . GLU A 1 90 ? 12.586 1.555 8.353 1.00 22.03 85 GLU A CA 1
ATOM 1334 C C . GLU A 1 90 ? 13.731 1.167 7.441 1.00 18.98 85 GLU A C 1
ATOM 1335 O O . GLU A 1 90 ? 14.567 2.009 7.073 1.00 15.41 85 GLU A O 1
ATOM 1347 N N . ARG A 1 91 ? 13.786 -0.097 7.046 1.00 16.64 86 ARG A N 1
ATOM 1348 C CA . ARG A 1 91 ? 14.878 -0.504 6.160 1.00 14.44 86 ARG A CA 1
ATOM 1349 C C . ARG A 1 91 ? 14.767 0.151 4.791 1.00 19.58 86 ARG A C 1
ATOM 1350 O O . ARG A 1 91 ? 15.781 0.589 4.217 1.00 14.44 86 ARG A O 1
ATOM 1371 N N . THR A 1 92 ? 13.561 0.246 4.268 1.00 17.99 87 THR A N 1
ATOM 1372 C CA . THR A 1 92 ? 13.334 0.967 3.020 1.00 17.81 87 THR A CA 1
ATOM 1373 C C . THR A 1 92 ? 13.763 2.427 3.130 1.00 17.15 87 THR A C 1
ATOM 1374 O O . THR A 1 92 ? 14.396 2.976 2.215 1.00 17.88 87 THR A O 1
ATOM 1385 N N . GLN A 1 93 ? 13.436 3.057 4.250 1.00 17.88 88 GLN A N 1
ATOM 1386 C CA . GLN A 1 93 ? 13.778 4.474 4.419 1.00 16.94 88 GLN A CA 1
ATOM 1387 C C . GLN A 1 93 ? 15.300 4.660 4.445 1.00 17.29 88 GLN A C 1
ATOM 1388 O O . GLN A 1 93 ? 15.833 5.571 3.811 1.00 13.24 88 GLN A O 1
ATOM 1401 N N . ILE A 1 94 ? 16.019 3.792 5.171 1.00 14.38 89 ILE A N 1
ATOM 1402 C CA . ILE A 1 94 ? 17.460 3.923 5.238 1.00 15.73 89 ILE A CA 1
ATOM 1403 C C . ILE A 1 94 ? 18.068 3.813 3.859 1.00 13.24 89 ILE A C 1
ATOM 1404 O O . ILE A 1 94 ? 18.926 4.640 3.467 1.00 13.59 89 ILE A O 1
ATOM 1420 N N . THR A 1 95 ? 17.655 2.777 3.104 1.00 13.84 90 THR A N 1
ATOM 1421 C CA . THR A 1 95 ? 18.222 2.468 1.809 1.00 10.96 90 THR A CA 1
ATOM 1422 C C . THR A 1 95 ? 17.970 3.605 0.825 1.00 13.57 90 THR A C 1
ATOM 1423 O O . THR A 1 95 ? 18.865 4.035 0.083 1.00 15.79 90 THR A O 1
ATOM 1434 N N . GLU A 1 96 ? 16.730 4.088 0.821 1.00 13.51 91 GLU A N 1
ATOM 1435 C CA . GLU A 1 96 ? 16.337 5.161 -0.099 1.00 12.25 91 GLU A CA 1
ATOM 1436 C C . GLU A 1 96 ? 17.035 6.472 0.236 1.00 13.17 91 GLU A C 1
ATOM 1437 O O . GLU A 1 96 ? 17.403 7.236 -0.658 1.00 15.55 91 GLU A O 1
ATOM 1449 N N . GLN A 1 97 ? 17.221 6.762 1.531 1.00 14.26 92 GLN A N 1
ATOM 1450 C CA . GLN A 1 97 ? 17.878 8.009 1.899 1.00 13.05 92 GLN A CA 1
ATOM 1451 C C . GLN A 1 97 ? 19.356 7.953 1.573 1.00 14.36 92 GLN A C 1
ATOM 1452 O O . GLN A 1 97 ? 19.903 8.941 1.102 1.00 14.81 92 GLN A O 1
ATOM 1466 N N . LEU A 1 98 ? 19.992 6.792 1.726 1.00 14.21 93 LEU A N 1
ATOM 1467 C CA . LEU A 1 98 ? 21.408 6.679 1.313 1.00 14.02 93 LEU A CA 1
ATOM 1468 C C . LEU A 1 98 ? 21.518 6.850 -0.176 1.00 17.48 93 LEU A C 1
ATOM 1469 O O . LEU A 1 98 ? 22.417 7.527 -0.679 1.00 14.99 93 LEU A O 1
ATOM 1485 N N . GLU A 1 99 ? 20.619 6.206 -0.918 1.00 14.50 94 GLU A N 1
ATOM 1486 C CA . GLU A 1 99 ? 20.638 6.298 -2.373 1.00 18.01 94 GLU A CA 1
ATOM 1487 C C . GLU A 1 99 ? 20.489 7.759 -2.803 1.00 15.49 94 GLU A C 1
ATOM 1488 O O . GLU A 1 99 ? 21.274 8.265 -3.636 1.00 16.28 94 GLU A O 1
ATOM 1500 N N . ARG A 1 100 ? 19.553 8.463 -2.179 1.00 14.17 95 ARG A N 1
ATOM 1501 C CA . ARG A 1 100 ? 19.320 9.868 -2.497 1.00 14.49 95 ARG A CA 1
ATOM 1502 C C . ARG A 1 100 ? 20.510 10.759 -2.142 1.00 15.07 95 ARG A C 1
ATOM 1503 O O . ARG A 1 100 ? 20.874 11.645 -2.922 1.00 16.12 95 ARG A O 1
ATOM 1524 N N . PHE A 1 101 ? 21.197 10.476 -1.037 1.00 11.39 96 PHE A N 1
ATOM 1525 C CA . PHE A 1 101 ? 22.403 11.242 -0.693 1.00 11.28 96 PHE A CA 1
ATOM 1526 C C . PHE A 1 101 ? 23.500 11.082 -1.754 1.00 9.77 96 PHE A C 1
ATOM 1527 O O . PHE A 1 101 ? 24.048 12.076 -2.260 1.00 12.97 96 PHE A O 1
ATOM 1544 N N . PHE A 1 102 ? 23.789 9.852 -2.147 1.00 13.01 97 PHE A N 1
ATOM 1545 C CA . PHE A 1 102 ? 24.916 9.634 -3.039 1.00 14.70 97 PHE A CA 1
ATOM 1546 C C . PHE A 1 102 ? 24.571 9.945 -4.492 1.00 15.35 97 PHE A C 1
ATOM 1547 O O . PHE A 1 102 ? 25.478 10.160 -5.305 1.00 17.18 97 PHE A O 1
ATOM 1564 N N . ARG A 1 103 ? 23.295 10.040 -4.830 1.00 12.26 98 ARG A N 1
ATOM 1565 C CA . ARG A 1 103 ? 22.874 10.419 -6.189 1.00 15.90 98 ARG A CA 1
ATOM 1566 C C . ARG A 1 103 ? 22.816 11.923 -6.379 1.00 13.91 98 ARG A C 1
ATOM 1567 O O . ARG A 1 103 ? 22.709 12.385 -7.532 1.00 15.24 98 ARG A O 1
ATOM 1588 N N . GLN A 1 104 ? 22.948 12.714 -5.305 1.00 14.23 99 GLN A N 1
ATOM 1589 C CA . GLN A 1 104 ? 23.095 14.165 -5.494 1.00 14.27 99 GLN A CA 1
ATOM 1590 C C . GLN A 1 104 ? 24.334 14.470 -6.305 1.00 16.33 99 GLN A C 1
ATOM 1591 O O . GLN A 1 104 ? 25.444 13.951 -6.028 1.00 13.25 99 GLN A O 1
ATOM 1605 N N . ASP A 1 105 ? 24.185 15.409 -7.254 1.00 14.29 100 ASP A N 1
ATOM 1606 C CA . ASP A 1 105 ? 25.360 15.713 -8.105 1.00 13.84 100 ASP A CA 1
ATOM 1607 C C . ASP A 1 105 ? 26.578 16.091 -7.302 1.00 15.18 100 ASP A C 1
ATOM 1608 O O . ASP A 1 105 ? 27.701 15.747 -7.689 1.00 14.67 100 ASP A O 1
ATOM 1617 N N . ALA A 1 106 ? 26.404 16.864 -6.224 1.00 15.06 101 ALA A N 1
ATOM 1618 C CA . ALA A 1 106 ? 27.552 17.368 -5.475 1.00 15.12 101 ALA A CA 1
ATOM 1619 C C . ALA A 1 106 ? 28.352 16.204 -4.907 1.00 13.75 101 ALA A C 1
ATOM 1620 O O . ALA A 1 106 ? 29.600 16.236 -4.904 1.00 17.51 101 ALA A O 1
ATOM 1627 N N . ILE A 1 107 ? 27.646 15.147 -4.528 1.00 15.19 102 ILE A N 1
ATOM 1628 C CA . ILE A 1 107 ? 28.312 13.983 -3.931 1.00 14.02 102 ILE A CA 1
ATOM 1629 C C . ILE A 1 107 ? 28.825 13.035 -5.016 1.00 14.88 102 ILE A C 1
ATOM 1630 O O . ILE A 1 107 ? 29.965 12.574 -4.955 1.00 13.53 102 ILE A O 1
ATOM 1646 N N . SER A 1 108 ? 27.994 12.707 -6.005 1.00 13.39 103 SER A N 1
ATOM 1647 C CA . SER A 1 108 ? 28.408 11.823 -7.103 1.00 14.05 103 SER A CA 1
ATOM 1648 C C . SER A 1 108 ? 29.570 12.413 -7.866 1.00 13.94 103 SER A C 1
ATOM 1649 O O . SER A 1 108 ? 30.506 11.687 -8.269 1.00 15.06 103 SER A O 1
ATOM 1657 N N . ASN A 1 109 ? 29.585 13.750 -8.054 1.00 14.73 104 ASN A N 1
ATOM 1658 C CA . ASN A 1 109 ? 30.723 14.376 -8.734 1.00 16.36 104 ASN A CA 1
ATOM 1659 C C . ASN A 1 109 ? 32.003 14.304 -7.890 1.00 17.87 104 ASN A C 1
ATOM 1660 O O . ASN A 1 109 ? 33.078 14.102 -8.429 1.00 16.07 104 ASN A O 1
ATOM 1671 N N . TRP A 1 110 ? 31.895 14.420 -6.571 1.00 14.97 105 TRP A N 1
ATOM 1672 C CA . TRP A 1 110 ? 33.071 14.273 -5.718 1.00 15.91 105 TRP A CA 1
ATOM 1673 C C . TRP A 1 110 ? 33.604 12.846 -5.820 1.00 13.69 105 TRP A C 1
ATOM 1674 O O . TRP A 1 110 ? 34.809 12.632 -6.027 1.00 15.49 105 TRP A O 1
ATOM 1695 N N . ILE A 1 111 ? 32.711 11.866 -5.747 1.00 13.48 106 ILE A N 1
ATOM 1696 C CA . ILE A 1 111 ? 33.186 10.485 -5.766 1.00 16.33 106 ILE A CA 1
ATOM 1697 C C . ILE A 1 111 ? 33.895 10.209 -7.075 1.00 16.17 106 ILE A C 1
ATOM 1698 O O . ILE A 1 111 ? 35.000 9.666 -7.097 1.00 14.88 106 ILE A O 1
ATOM 1714 N N . ALA A 1 112 ? 33.281 10.627 -8.197 1.00 14.40 107 ALA A N 1
ATOM 1715 C CA . ALA A 1 112 ? 33.867 10.408 -9.529 1.00 17.41 107 ALA A CA 1
ATOM 1716 C C . ALA A 1 112 ? 35.228 11.095 -9.699 1.00 18.73 107 ALA A C 1
ATOM 1717 O O . ALA A 1 112 ? 36.083 10.642 -10.513 1.00 20.38 107 ALA A O 1
ATOM 1724 N N . SER A 1 113 ? 35.437 12.234 -9.049 1.00 15.48 108 SER A N 1
ATOM 1725 C CA A SER A 1 113 ? 36.657 13.023 -9.125 0.50 16.79 108 SER A CA 1
ATOM 1726 C CA B SER A 1 113 ? 36.678 12.982 -9.168 0.50 17.93 108 SER A CA 1
ATOM 1727 C C . SER A 1 113 ? 37.726 12.578 -8.132 1.00 16.79 108 SER A C 1
ATOM 1728 O O . SER A 1 113 ? 38.849 13.078 -8.182 1.00 17.62 108 SER A O 1
ATOM 1740 N N . ASN A 1 114 ? 37.390 11.640 -7.221 1.00 13.93 109 ASN A N 1
ATOM 1741 C CA . ASN A 1 114 ? 38.296 11.212 -6.182 1.00 14.41 109 ASN A CA 1
ATOM 1742 C C . ASN A 1 114 ? 38.427 9.699 -6.152 1.00 16.78 109 ASN A C 1
ATOM 1743 O O . ASN A 1 114 ? 38.573 9.071 -5.076 1.00 19.70 109 ASN A O 1
ATOM 1754 N N . GLY A 1 115 ? 38.460 9.099 -7.340 1.00 18.94 110 GLY A N 1
ATOM 1755 C CA . GLY A 1 115 ? 38.869 7.711 -7.471 1.00 23.68 110 GLY A CA 1
ATOM 1756 C C . GLY A 1 115 ? 37.738 6.723 -7.591 1.00 26.02 110 GLY A C 1
ATOM 1757 O O . GLY A 1 115 ? 37.982 5.540 -7.836 1.00 20.87 110 GLY A O 1
ATOM 1761 N N . GLY A 1 116 ? 36.511 7.173 -7.414 1.00 16.84 111 GLY A N 1
ATOM 1762 C CA . GLY A 1 116 ? 35.375 6.303 -7.517 1.00 17.30 111 GLY A CA 1
ATOM 1763 C C . GLY A 1 116 ? 35.270 5.411 -6.321 1.00 17.60 111 GLY A C 1
ATOM 1764 O O . GLY A 1 116 ? 36.219 5.325 -5.525 1.00 23.11 111 GLY A O 1
ATOM 1768 N N . TRP A 1 117 ? 34.168 4.658 -6.209 1.00 18.50 112 TRP A N 1
ATOM 1769 C CA . TRP A 1 117 ? 34.072 3.643 -5.151 1.00 24.08 112 TRP A CA 1
ATOM 1770 C C . TRP A 1 117 ? 35.226 2.640 -5.151 1.00 20.51 112 TRP A C 1
ATOM 1771 O O . TRP A 1 117 ? 35.585 2.145 -4.107 1.00 25.16 112 TRP A O 1
ATOM 1792 N N . VAL A 1 118 ? 35.847 2.348 -6.294 1.00 19.11 113 VAL A N 1
ATOM 1793 C CA . VAL A 1 118 ? 36.966 1.427 -6.279 1.00 21.99 113 VAL A CA 1
ATOM 1794 C C . VAL A 1 118 ? 38.105 1.919 -5.413 1.00 22.10 113 VAL A C 1
ATOM 1795 O O . VAL A 1 118 ? 38.844 1.113 -4.818 1.00 25.46 113 VAL A O 1
ATOM 1808 N N . THR A 1 119 ? 38.308 3.256 -5.354 1.00 28.78 114 THR A N 1
ATOM 1809 C CA . THR A 1 119 ? 39.385 3.759 -4.511 1.00 37.90 114 THR A CA 1
ATOM 1810 C C . THR A 1 119 ? 39.029 3.598 -3.044 1.00 25.66 114 THR A C 1
ATOM 1811 O O . THR A 1 119 ? 39.896 3.298 -2.236 1.00 33.45 114 THR A O 1
ATOM 1822 N N . CYS A 1 120 ? 37.742 3.718 -2.712 1.00 29.03 115 CYS A N 1
ATOM 1823 C CA . CYS A 1 120 ? 37.341 3.480 -1.345 1.00 32.90 115 CYS A CA 1
ATOM 1824 C C . CYS A 1 120 ? 37.660 2.047 -0.970 1.00 29.45 115 CYS A C 1
ATOM 1825 O O . CYS A 1 120 ? 38.181 1.767 0.107 1.00 35.79 115 CYS A O 1
ATOM 1833 N N . ALA A 1 121 ? 37.334 1.130 -1.873 1.00 35.68 116 ALA A N 1
ATOM 1834 C CA . ALA A 1 121 ? 37.433 -0.296 -1.630 1.00 47.73 116 ALA A CA 1
ATOM 1835 C C . ALA A 1 121 ? 38.871 -0.754 -1.592 1.00 46.94 116 ALA A C 1
ATOM 1836 O O . ALA A 1 121 ? 39.210 -1.695 -0.874 1.00 50.26 116 ALA A O 1
ATOM 1843 N N . SER A 1 122 ? 39.723 -0.117 -2.365 1.00 38.93 117 SER A N 1
ATOM 1844 C CA . SER A 1 122 ? 41.124 -0.512 -2.376 1.00 49.82 117 SER A CA 1
ATOM 1845 C C . SER A 1 122 ? 41.881 -0.126 -1.101 1.00 53.26 117 SER A C 1
ATOM 1846 O O . SER A 1 122 ? 43.076 -0.412 -1.028 1.00 63.95 117 SER A O 1
ATOM 1854 N N . LEU A 1 123 ? 41.245 0.537 -0.118 1.00 65.51 118 LEU A N 1
ATOM 1855 C CA . LEU A 1 123 ? 41.961 0.985 1.099 1.00 60.88 118 LEU A CA 1
ATOM 1856 C C . LEU A 1 123 ? 42.419 -0.160 2.015 1.00 71.69 118 LEU A C 1
ATOM 1857 O O . LEU A 1 123 ? 42.334 -1.345 1.680 1.00 78.91 118 LEU A O 1
ATOM 1873 N N . ALA B 2 1 ? 16.255 19.195 21.589 1.00 66.55 117 ALA B N 1
ATOM 1874 C CA . ALA B 2 1 ? 15.945 20.543 21.028 1.00 62.29 117 ALA B CA 1
ATOM 1875 C C . ALA B 2 1 ? 16.609 20.735 19.688 1.00 56.71 117 ALA B C 1
ATOM 1876 O O . ALA B 2 1 ? 15.966 21.038 18.683 1.00 56.90 117 ALA B O 1
ATOM 1885 N N . LEU B 2 2 ? 17.926 20.634 19.677 1.00 52.71 118 LEU B N 1
ATOM 1886 C CA . LEU B 2 2 ? 18.603 20.627 18.400 1.00 37.33 118 LEU B CA 1
ATOM 1887 C C . LEU B 2 2 ? 18.166 19.404 17.597 1.00 29.40 118 LEU B C 1
ATOM 1888 O O . LEU B 2 2 ? 17.918 18.329 18.179 1.00 30.98 118 LEU B O 1
ATOM 1904 N N . PRO B 2 3 ? 18.107 19.504 16.264 1.00 27.83 119 PRO B N 1
ATOM 1905 C CA . PRO B 2 3 ? 17.812 18.296 15.464 1.00 24.65 119 PRO B CA 1
ATOM 1906 C C . PRO B 2 3 ? 18.847 17.232 15.742 1.00 22.70 119 PRO B C 1
ATOM 1907 O O . PRO B 2 3 ? 20.053 17.507 15.605 1.00 25.81 119 PRO B O 1
ATOM 1918 N N . PRO B 2 4 ? 18.409 15.982 15.965 1.00 24.77 120 PRO B N 1
ATOM 1919 C CA . PRO B 2 4 ? 19.362 14.890 16.134 1.00 23.67 120 PRO B CA 1
ATOM 1920 C C . PRO B 2 4 ? 20.306 14.797 14.962 1.00 21.97 120 PRO B C 1
ATOM 1921 O O . PRO B 2 4 ? 21.495 14.476 15.140 1.00 20.49 120 PRO B O 1
ATOM 1932 N N . GLU B 2 5 ? 19.830 15.129 13.756 1.00 16.70 121 GLU B N 1
ATOM 1933 C CA . GLU B 2 5 ? 20.681 14.970 12.573 1.00 18.08 121 GLU B CA 1
ATOM 1934 C C . GLU B 2 5 ? 21.889 15.917 12.632 1.00 19.64 121 GLU B C 1
ATOM 1935 O O . GLU B 2 5 ? 22.944 15.597 12.079 1.00 18.73 121 GLU B O 1
ATOM 1947 N N . MET B 2 6 ? 21.711 17.091 13.230 1.00 19.41 122 MET B N 1
ATOM 1948 C CA . MET B 2 6 ? 22.796 18.073 13.380 1.00 23.39 122 MET B CA 1
ATOM 1949 C C . MET B 2 6 ? 23.799 17.619 14.438 1.00 20.95 122 MET B C 1
ATOM 1950 O O . MET B 2 6 ? 25.010 17.783 14.269 1.00 22.13 122 MET B O 1
ATOM 1964 N N . VAL B 2 7 ? 23.310 17.053 15.528 1.00 19.08 123 VAL B N 1
ATOM 1965 C CA . VAL B 2 7 ? 24.230 16.602 16.582 1.00 17.74 123 VAL B CA 1
ATOM 1966 C C . VAL B 2 7 ? 25.034 15.412 16.092 1.00 21.98 123 VAL B C 1
ATOM 1967 O O . VAL B 2 7 ? 26.253 15.355 16.253 1.00 22.38 123 VAL B O 1
ATOM 1980 N N . VAL B 2 8 ? 24.351 14.440 15.508 1.00 18.26 124 VAL B N 1
ATOM 1981 C CA . VAL B 2 8 ? 25.005 13.252 14.984 1.00 16.18 124 VAL B CA 1
ATOM 1982 C C . VAL B 2 8 ? 26.021 13.628 13.914 1.00 18.36 124 VAL B C 1
ATOM 1983 O O . VAL B 2 8 ? 27.158 13.140 13.920 1.00 17.09 124 VAL B O 1
ATOM 1996 N N . ALA B 2 9 ? 25.649 14.512 13.006 1.00 18.41 125 ALA B N 1
ATOM 1997 C CA . ALA B 2 9 ? 26.567 14.899 11.924 1.00 17.58 125 ALA B CA 1
ATOM 1998 C C . ALA B 2 9 ? 27.843 15.547 12.463 1.00 18.00 125 ALA B C 1
ATOM 1999 O O . ALA B 2 9 ? 28.944 15.370 11.893 1.00 19.88 125 ALA B O 1
ATOM 2006 N N . ARG B 2 10 ? 27.725 16.369 13.504 1.00 18.91 126 ARG B N 1
ATOM 2007 C CA . ARG B 2 10 ? 28.915 16.997 14.008 1.00 17.80 126 ARG B CA 1
ATOM 2008 C C . ARG B 2 10 ? 29.884 15.918 14.481 1.00 20.57 126 ARG B C 1
ATOM 2009 O O . ARG B 2 10 ? 31.093 16.006 14.256 1.00 18.46 126 ARG B O 1
ATOM 2030 N N . GLU B 2 11 ? 29.362 14.923 15.183 1.00 18.75 127 GLU B N 1
ATOM 2031 C CA . GLU B 2 11 ? 30.234 13.865 15.684 1.00 18.39 127 GLU B CA 1
ATOM 2032 C C . GLU B 2 11 ? 30.804 13.052 14.516 1.00 17.48 127 GLU B C 1
ATOM 2033 O O . GLU B 2 11 ? 32.009 12.704 14.511 1.00 19.72 127 GLU B O 1
ATOM 2045 N N . LEU B 2 12 ? 29.971 12.711 13.545 1.00 18.65 128 LEU B N 1
ATOM 2046 C CA . LEU B 2 12 ? 30.470 11.905 12.427 1.00 20.47 128 LEU B CA 1
ATOM 2047 C C . LEU B 2 12 ? 31.506 12.650 11.575 1.00 20.84 128 LEU B C 1
ATOM 2048 O O . LEU B 2 12 ? 32.392 12.018 10.977 1.00 19.89 128 LEU B O 1
ATOM 2064 N N . ARG B 2 13 ? 31.381 13.966 11.400 1.00 20.48 129 ARG B N 1
ATOM 2065 C CA . ARG B 2 13 ? 32.443 14.681 10.714 1.00 17.14 129 ARG B CA 1
ATOM 2066 C C . ARG B 2 13 ? 33.774 14.496 11.430 1.00 17.97 129 ARG B C 1
ATOM 2067 O O . ARG B 2 13 ? 34.821 14.266 10.800 1.00 21.64 129 ARG B O 1
ATOM 2088 N N . ARG B 2 14 ? 33.774 14.661 12.760 1.00 19.36 130 ARG B N 1
ATOM 2089 C CA . ARG B 2 14 ? 34.992 14.527 13.550 1.00 20.66 130 ARG B CA 1
ATOM 2090 C C . ARG B 2 14 ? 35.588 13.113 13.448 1.00 20.77 130 ARG B C 1
ATOM 2091 O O . ARG B 2 14 ? 36.798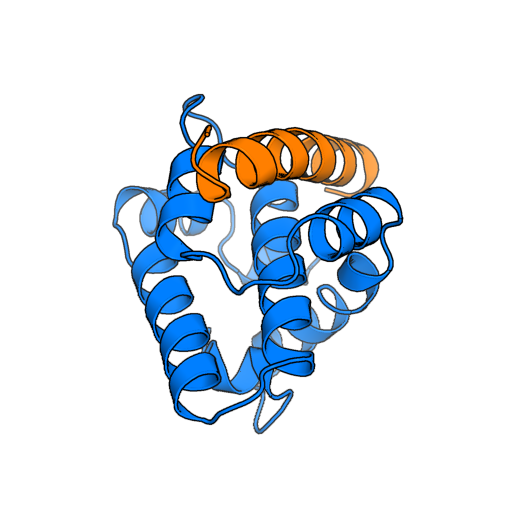 12.945 13.278 1.00 24.41 130 ARG B O 1
ATOM 2112 N N . ILE B 2 15 ? 34.747 12.076 13.579 1.00 19.04 131 ILE B N 1
ATOM 2113 C CA . ILE B 2 15 ? 35.212 10.686 13.508 1.00 22.23 131 ILE B CA 1
ATOM 2114 C C . ILE B 2 15 ? 35.689 10.363 12.091 1.00 18.55 131 ILE B C 1
ATOM 2115 O O . ILE B 2 15 ? 36.722 9.707 11.888 1.00 21.70 131 ILE B O 1
ATOM 2131 N N . GLY B 2 16 ? 34.893 10.753 11.129 1.00 16.76 132 GLY B N 1
ATOM 2132 C CA . GLY B 2 16 ? 35.231 10.540 9.733 1.00 20.37 132 GLY B CA 1
ATOM 2133 C C . GLY B 2 16 ? 36.575 11.147 9.367 1.00 19.92 132 GLY B C 1
ATOM 2134 O O . GLY B 2 16 ? 37.345 10.545 8.617 1.00 20.58 132 GLY B O 1
ATOM 2138 N N . ASP B 2 17 ? 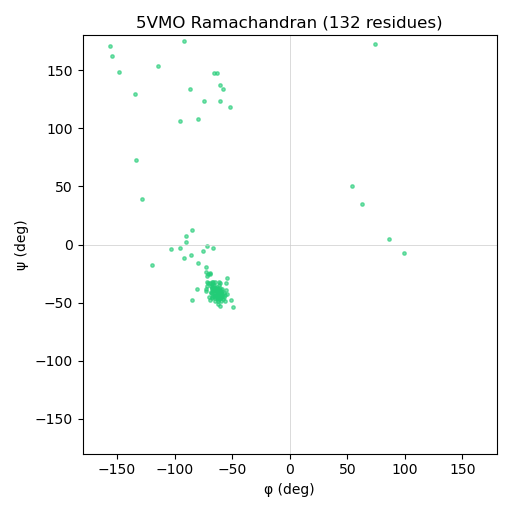36.839 12.372 9.835 1.00 19.41 133 ASP B N 1
ATOM 2139 C CA . ASP B 2 17 ? 38.138 12.995 9.550 1.00 21.91 133 ASP B CA 1
ATOM 2140 C C . ASP B 2 17 ? 39.294 12.283 10.247 1.00 24.21 133 ASP B C 1
ATOM 2141 O O . ASP B 2 17 ? 40.423 12.223 9.707 1.00 27.03 133 ASP B O 1
ATOM 2150 N N . GLU B 2 18 ? 39.071 11.801 11.464 1.00 24.42 134 GLU B N 1
ATOM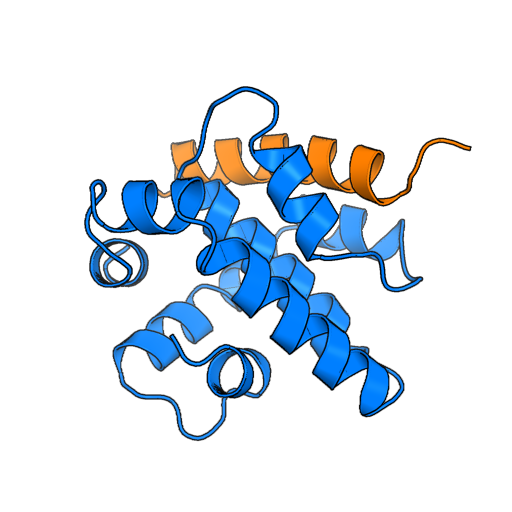 2151 C CA . GLU B 2 18 ? 40.107 11.062 12.160 1.00 26.94 134 GLU B CA 1
ATOM 2152 C C . GLU B 2 18 ? 40.365 9.730 11.468 1.00 26.42 134 GLU B C 1
ATOM 2153 O O . GLU B 2 18 ? 41.516 9.302 11.316 1.00 28.81 134 GLU B O 1
ATOM 2165 N N . PHE B 2 19 ? 39.310 9.055 11.028 1.00 26.25 135 PHE B N 1
ATOM 2166 C CA . PHE B 2 19 ? 39.480 7.845 10.227 1.00 29.49 135 PHE B CA 1
ATOM 2167 C C . PHE B 2 19 ? 40.154 8.148 8.881 1.00 24.54 135 PHE B C 1
ATOM 2168 O O . PHE B 2 19 ? 41.063 7.413 8.437 1.00 29.43 135 PHE B O 1
ATOM 2185 N N . ASN B 2 20 ? 39.797 9.281 8.287 1.00 29.17 136 ASN B N 1
ATOM 2186 C CA . ASN B 2 20 ? 40.414 9.669 7.028 1.00 27.88 136 ASN B CA 1
ATOM 2187 C C . ASN B 2 20 ? 41.913 9.886 7.206 1.00 32.03 136 ASN B C 1
ATOM 2188 O O . ASN B 2 20 ? 42.717 9.390 6.405 1.00 30.91 136 ASN B O 1
ATOM 2199 N N . ARG B 2 21 ? 42.300 10.581 8.275 1.00 29.05 137 ARG B N 1
ATOM 2200 C CA . ARG B 2 21 ? 43.705 10.899 8.530 1.00 32.98 137 ARG B CA 1
ATOM 2201 C C . ARG B 2 21 ? 44.510 9.655 8.864 1.00 46.43 137 ARG B C 1
ATOM 2202 O O . ARG B 2 21 ? 45.648 9.498 8.410 1.00 47.06 137 ARG B O 1
ATOM 2208 N N . LEU B 2 22 ? 43.951 8.767 9.673 1.00 33.94 138 LEU B N 1
ATOM 2209 C CA . LEU B 2 22 ? 44.730 7.651 10.169 1.00 38.44 138 LEU B CA 1
ATOM 2210 C C . LEU B 2 22 ? 44.830 6.544 9.140 1.00 39.40 138 LEU B C 1
ATOM 2211 O O . LEU B 2 22 ? 45.881 5.906 9.015 1.00 39.63 138 LEU B O 1
ATOM 2227 N N . TYR B 2 23 ? 43.745 6.301 8.401 1.00 35.58 139 TYR B N 1
ATOM 2228 C CA . TYR B 2 23 ? 43.654 5.136 7.540 1.00 45.38 139 TYR B CA 1
ATOM 2229 C C . TYR B 2 23 ? 43.456 5.444 6.051 1.00 53.81 139 TYR B C 1
ATOM 2230 O O . TYR B 2 23 ? 43.692 4.554 5.234 1.00 41.65 139 TYR B O 1
ATOM 2248 N N . CYS B 2 24 ? 43.032 6.647 5.667 1.00 41.33 140 CYS B N 1
ATOM 2249 C CA . CYS B 2 24 ? 42.818 6.961 4.230 1.00 39.25 140 CYS B CA 1
ATOM 2250 C C . CYS B 2 24 ? 43.917 7.795 3.535 1.00 54.75 140 CYS B C 1
ATOM 2251 O O . CYS B 2 24 ? 44.804 8.384 4.153 1.00 80.94 140 CYS B O 1
#

InterPro domains:
  IPR002475 Bcl2-like [PS50062] (54-114)
  IPR036834 Bcl-2-like superfamily [G3DSA:1.10.437.10] (33-127)
  IPR036834 Bcl-2-like superfamily [SSF56854] (12-150)
  IPR046371 Bcl-2, Bcl-2 homology region 1-3 [PF00452] (48-112)

Solvent-accessible surface area: 7260 Å² total; per-residue (Å²): 62,88,10,40,10,0,7,109,31,96,226,37,87,94,63,8,128,67,0,34,52,20,0,88,108,2,24,158,32,163,34,0,32,76,11,28,177,67,47,82,188,32,7,44,0,26,85,0,0,54,26,4,33,86,72,72,82,26,25,19,0,7,1,2,0,3,0,0,0,0,15,32,2,14,107,76,19,148,46,92,80,40,55,84,58,0,17,58,13,0,39,124,2,12,168,61,111,79,5,48,94,55,13,82,93,60,39,19,35,93,54,0,10,86,95,158,111,62,35,24,93,35,0,0,123,53,0,54,123,12,0,54,98,38,40,80,125,151,66

Organism: NCBI:txid127569

Secondary structure (DSSP, 8-state):
--HHHHHHT-S--HHHHHHHHHHHHHTT-HHHHHHHHH--S---HHHHHHHHGGGS---HHHHHHHHHHHHHHHHT--SHHHHHHHHHHHHHHHHSHHHHHHHHHTTHHHHHHT-/---HHHHHHHHHHHHHHHHHHHH-

Nearest PDB structures (foldseek):
  5vmo-assembly1_A  TM=1.009E+00  e=3.122E-16  Grouper iridovirus
  5vmn-assembly1_A  TM=9.549E-01  e=1.707E-13  Grouper iridovirus
  4g35-assembly1_A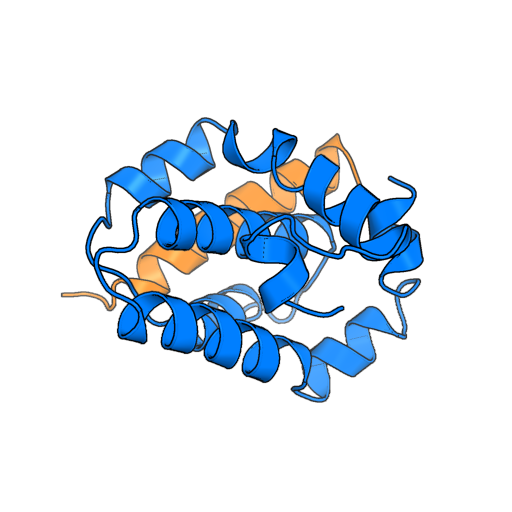  TM=7.267E-01  e=2.419E-02  Mus musculus
  6qfm-assembly1_A  TM=7.047E-01  e=1.971E-02  Homo sapiens
  5tzq-assembly2_B  TM=7.003E-01  e=5.513E-01  Fowlpox virus strain NVSL

Radius of gyration: 13.72 Å; Cα contacts (8 Å, |Δi|>4): 148; chains: 2; bounding box: 35×33×32 Å

Foldseek 3Di:
DQLLCLLVVHPDDPLSVLLSVLLVVLLPDPVLVVVCVVPVDDDQLLVVLVVVCPVVDDDLVSVSSSSNSLSVNCVVPDDVVSNVRSSVSVVVNCPPCVNVVVQVVVPHSVVSSVD/DPPPVVVVVVVCVVVVVVCVVPPD

B-factor: mean 30.8, std 16.47, range [9.11, 110.34]

Sequence (139 aa):
INFSALLRGERMCCPLTREIHSQMMLIVTKSYSLVETFRAFPRLPNILEIGNNIVSDGNLNWGRILILLGISQLYFTKSESESERTQITEQLERFFRQDAISNWIASSNGGWVTCASLALPPEMVVARELRRIGDEFNRLYC